Protein AF-A0A167BDL5-F1 (afdb_monomer_lite)

Sequence (87 aa):
MTILFFLALFTAKFLVIDSKEMLKEDKFNFDIEIINSAMKVYFKENGKNVDAIEELVPKYLSAIPNCPYEGVYMLKERNGELIVVCE

Foldseek 3Di:
DVVVVVVVVVVVVVVVVVVLVVVLVVVQVVLQVLLVQLQVVVCVVPVDGDPWSCVSPPPSPVDRDDRSPNFGWIWDDDPNDTGIDGD

Secondary structure (DSSP, 8-state):
--HHHHHHHHHHHHHHHHHHHHHHHHHHHHHHHHHHHHHHHHHHHHSS--SSGGGGTTTT-SSPPPPTTSS-EEEEEETTEEEEEE-

pLDDT: mean 86.28, std 13.44, range [54.62, 97.19]

Radius of gyration: 19.15 Å; chains: 1; bounding box: 50×16×53 Å

Organism: NCBI:txid1365250

Structure (mmCIF, N/CA/C/O backbone):
data_AF-A0A167BDL5-F1
#
_entry.id   AF-A0A167BDL5-F1
#
loop_
_atom_site.group_PDB
_atom_site.id
_atom_site.type_symbol
_atom_site.label_atom_id
_atom_site.label_alt_id
_atom_site.label_comp_id
_atom_site.label_asym_id
_atom_site.label_entity_id
_atom_site.label_seq_id
_atom_site.pdbx_PDB_ins_code
_atom_site.Cartn_x
_atom_site.Cartn_y
_atom_site.Cartn_z
_atom_site.occupancy
_atom_site.B_iso_or_equiv
_atom_site.auth_seq_id
_atom_site.auth_comp_id
_atom_site.auth_asym_id
_atom_site.auth_atom_id
_atom_site.pdbx_PDB_model_num
ATOM 1 N N . MET A 1 1 ? 36.804 0.716 -37.926 1.00 54.62 1 MET A N 1
ATOM 2 C CA . MET A 1 1 ? 35.537 1.476 -37.801 1.00 54.62 1 MET A CA 1
ATOM 3 C C . MET A 1 1 ? 34.469 0.669 -37.046 1.00 54.62 1 MET A C 1
ATOM 5 O O . MET A 1 1 ? 33.309 0.673 -37.421 1.00 54.62 1 MET A O 1
ATOM 9 N N . THR A 1 2 ? 34.852 -0.046 -35.984 1.00 57.09 2 THR A N 1
ATOM 10 C CA . THR A 1 2 ? 33.983 -0.991 -35.246 1.00 57.09 2 THR A CA 1
ATOM 11 C C . THR A 1 2 ? 33.780 -0.589 -33.781 1.00 57.09 2 THR A C 1
ATOM 13 O O . THR A 1 2 ? 32.773 -0.946 -33.181 1.00 57.09 2 THR A O 1
ATOM 16 N N . ILE A 1 3 ? 34.685 0.223 -33.224 1.00 59.38 3 ILE A N 1
ATOM 17 C CA . ILE A 1 3 ? 34.660 0.656 -31.815 1.00 59.38 3 ILE A CA 1
ATOM 18 C C . ILE A 1 3 ? 33.527 1.666 -31.547 1.00 59.38 3 ILE A C 1
ATOM 20 O O . ILE A 1 3 ? 32.858 1.585 -30.522 1.00 59.38 3 ILE A O 1
ATOM 24 N N . LEU A 1 4 ? 33.236 2.565 -32.497 1.00 59.00 4 LEU A N 1
ATOM 25 C CA . LEU A 1 4 ? 32.158 3.561 -32.367 1.00 59.00 4 LEU A CA 1
ATOM 26 C C . LEU A 1 4 ? 30.749 2.942 -32.345 1.00 59.00 4 LEU A C 1
ATOM 28 O O . LEU A 1 4 ? 29.863 3.471 -31.680 1.00 59.00 4 LEU A O 1
ATOM 32 N N . PHE A 1 5 ? 30.540 1.811 -33.026 1.00 59.69 5 PHE A N 1
ATOM 33 C CA . PHE A 1 5 ? 29.224 1.164 -33.095 1.00 59.69 5 PHE A CA 1
ATOM 34 C C . PHE A 1 5 ? 28.876 0.418 -31.796 1.00 59.69 5 PHE A C 1
ATOM 36 O O . PHE A 1 5 ? 27.734 0.447 -31.343 1.00 59.69 5 PHE A O 1
ATOM 43 N N . PHE A 1 6 ? 29.874 -0.191 -31.144 1.00 59.56 6 PHE A N 1
ATOM 44 C CA . PHE A 1 6 ? 29.695 -0.839 -29.840 1.00 59.56 6 PHE A CA 1
ATOM 45 C C . PHE A 1 6 ? 29.414 0.163 -28.714 1.00 59.56 6 PHE A C 1
ATOM 47 O O . PHE A 1 6 ? 28.595 -0.122 -27.842 1.00 59.56 6 PHE A O 1
ATOM 54 N N . LEU A 1 7 ? 30.037 1.347 -28.753 1.00 60.19 7 LEU A N 1
ATOM 55 C CA . LEU A 1 7 ? 29.822 2.380 -27.738 1.00 60.19 7 LEU A CA 1
ATOM 56 C C . LEU A 1 7 ? 28.378 2.916 -27.763 1.00 60.19 7 LEU A C 1
ATOM 58 O O . LEU A 1 7 ? 27.759 3.058 -26.713 1.00 60.19 7 LEU A O 1
ATOM 62 N N . ALA A 1 8 ? 27.816 3.137 -28.958 1.00 62.16 8 ALA A N 1
ATOM 63 C CA . ALA A 1 8 ? 26.441 3.616 -29.124 1.00 62.16 8 ALA A CA 1
ATOM 64 C C . ALA A 1 8 ? 25.381 2.598 -28.657 1.00 62.16 8 ALA A C 1
ATOM 66 O O . ALA A 1 8 ? 24.345 2.973 -28.112 1.00 62.16 8 ALA A O 1
ATOM 67 N N . LEU A 1 9 ? 25.640 1.298 -28.833 1.00 61.47 9 LEU A N 1
ATOM 68 C CA . LEU A 1 9 ? 24.751 0.237 -28.348 1.00 61.47 9 LEU A CA 1
ATOM 69 C C . LEU A 1 9 ? 24.753 0.125 -26.817 1.00 61.47 9 LEU A C 1
ATOM 71 O O . LEU A 1 9 ? 23.716 -0.180 -26.227 1.00 61.47 9 LEU A O 1
ATOM 75 N N . PHE A 1 10 ? 25.895 0.369 -26.172 1.00 59.19 10 PHE A N 1
ATOM 76 C CA . PHE A 1 10 ? 25.999 0.343 -24.713 1.00 59.19 10 PHE A CA 1
ATOM 77 C C . PHE A 1 10 ? 25.284 1.530 -24.061 1.00 59.19 10 PHE A C 1
ATOM 79 O O . PHE A 1 10 ? 24.529 1.331 -23.112 1.00 59.19 10 PHE A O 1
ATOM 86 N N . THR A 1 11 ? 25.453 2.744 -24.593 1.00 61.91 11 THR A N 1
ATOM 87 C CA . THR A 1 11 ? 24.801 3.943 -24.040 1.00 61.91 11 THR A CA 1
ATOM 88 C C . THR A 1 11 ? 23.284 3.912 -24.216 1.00 61.91 11 THR A C 1
ATOM 90 O O . THR A 1 11 ? 22.557 4.235 -23.281 1.00 61.91 11 THR A O 1
ATOM 93 N N . ALA A 1 12 ? 22.785 3.453 -25.369 1.00 62.44 12 ALA A N 1
ATOM 94 C CA . ALA A 1 12 ? 21.348 3.319 -25.606 1.00 62.44 12 ALA A CA 1
ATOM 95 C C . ALA A 1 12 ? 20.693 2.286 -24.673 1.00 62.44 12 ALA A C 1
ATOM 97 O O . ALA A 1 12 ? 19.611 2.532 -24.146 1.00 62.44 12 ALA A O 1
ATOM 98 N N . LYS A 1 13 ? 21.349 1.143 -24.428 1.00 59.19 13 LYS A N 1
ATOM 99 C CA . LYS A 1 13 ? 20.845 0.147 -23.470 1.00 59.19 13 LYS A CA 1
ATOM 100 C C . LYS A 1 13 ? 20.821 0.688 -22.044 1.00 59.19 13 LYS A C 1
ATOM 102 O O . LYS A 1 13 ? 19.841 0.458 -21.349 1.00 59.19 13 LYS A O 1
ATOM 107 N N . PHE A 1 14 ? 21.860 1.414 -21.636 1.00 59.22 14 PHE A N 1
ATOM 108 C CA . PHE A 1 14 ? 21.958 1.984 -20.294 1.00 59.22 14 PHE A CA 1
ATOM 109 C C . PHE A 1 14 ? 20.839 3.004 -20.022 1.00 59.22 14 PHE A C 1
ATOM 111 O O . PHE A 1 14 ? 20.091 2.849 -19.065 1.00 59.22 14 PHE A O 1
ATOM 118 N N . LEU A 1 15 ? 20.609 3.948 -20.943 1.00 61.44 15 LEU A N 1
ATOM 119 C CA . LEU A 1 15 ? 19.532 4.944 -20.819 1.00 61.44 15 LEU A CA 1
ATOM 120 C C . LEU A 1 15 ? 18.123 4.318 -20.767 1.00 61.44 15 LEU A C 1
ATOM 122 O O . LEU A 1 15 ? 17.239 4.792 -20.051 1.00 61.44 15 LEU A O 1
ATOM 126 N N . VAL A 1 16 ? 17.890 3.243 -21.527 1.00 64.12 16 VAL A N 1
ATOM 127 C CA . VAL A 1 16 ? 16.602 2.525 -21.525 1.00 64.12 16 VAL A CA 1
ATOM 128 C C . VAL A 1 16 ? 16.399 1.716 -20.239 1.00 64.12 16 VAL A C 1
ATOM 130 O O . VAL A 1 16 ? 15.260 1.529 -19.818 1.00 64.12 16 VAL A O 1
ATOM 133 N N . ILE A 1 17 ? 17.469 1.223 -19.613 1.00 67.44 17 ILE A N 1
ATOM 134 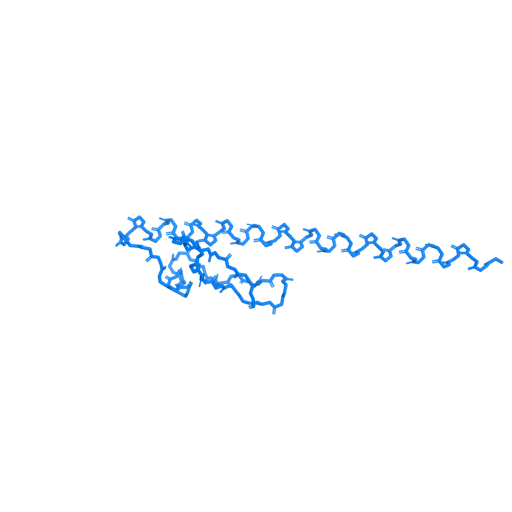C CA . ILE A 1 17 ? 17.387 0.514 -18.329 1.00 67.44 17 ILE A CA 1
ATOM 135 C C . ILE A 1 17 ? 17.083 1.507 -17.205 1.00 67.44 17 ILE A C 1
ATOM 137 O O . ILE A 1 17 ? 16.110 1.298 -16.485 1.00 67.44 17 ILE A O 1
ATOM 141 N N . ASP A 1 18 ? 17.821 2.617 -17.125 1.00 70.38 18 ASP A N 1
ATOM 142 C CA . ASP A 1 18 ? 17.618 3.633 -1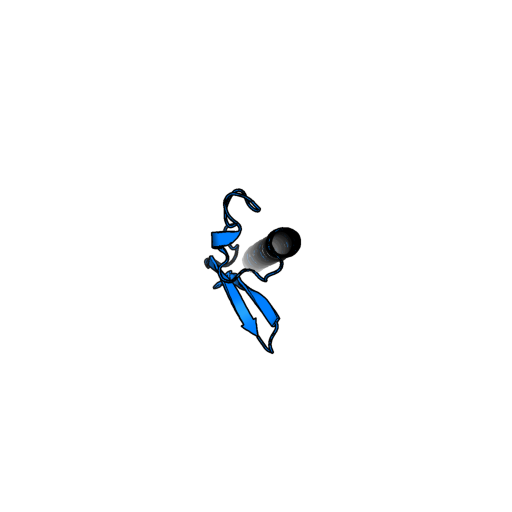6.084 1.00 70.38 18 ASP A CA 1
ATOM 143 C C . ASP A 1 18 ? 16.198 4.209 -16.124 1.00 70.38 18 ASP A C 1
ATOM 145 O O . ASP A 1 18 ? 15.515 4.271 -15.106 1.00 70.38 18 ASP A O 1
ATOM 149 N N . SER A 1 19 ? 15.695 4.547 -17.316 1.00 77.56 19 SER A N 1
ATOM 150 C CA . SER A 1 19 ? 14.322 5.054 -17.465 1.00 77.56 19 SER A CA 1
ATOM 151 C C . SER A 1 19 ? 13.250 4.034 -17.072 1.00 77.56 19 SER A C 1
ATOM 153 O O . SER A 1 19 ? 12.220 4.413 -16.520 1.00 77.56 19 SER A O 1
ATOM 155 N N . LYS A 1 20 ? 13.469 2.738 -17.321 1.00 81.75 20 LYS A N 1
ATOM 156 C CA . LYS A 1 20 ? 12.536 1.691 -16.883 1.00 81.75 20 LYS A CA 1
ATOM 157 C C . LYS A 1 20 ? 12.547 1.510 -15.372 1.00 81.75 20 LYS A C 1
ATOM 159 O O . LYS A 1 20 ? 11.476 1.339 -14.801 1.00 81.75 20 LYS A O 1
ATOM 164 N N . GLU A 1 21 ? 13.715 1.544 -14.739 1.00 87.81 21 GLU A N 1
ATOM 165 C CA . GLU A 1 21 ? 13.817 1.436 -13.281 1.00 87.81 21 GLU A CA 1
ATOM 166 C C . GLU A 1 21 ? 13.207 2.660 -12.584 1.00 87.81 21 GLU A C 1
ATOM 168 O O . GLU A 1 21 ? 12.447 2.484 -11.636 1.00 87.81 21 GLU A O 1
ATOM 173 N N . MET A 1 22 ? 13.393 3.869 -13.125 1.00 87.19 22 MET A N 1
ATOM 174 C CA . MET A 1 22 ? 12.700 5.069 -12.633 1.00 87.19 22 MET A CA 1
ATOM 175 C C . MET A 1 22 ? 11.174 4.942 -12.732 1.00 87.19 22 MET A C 1
ATOM 177 O O . MET A 1 22 ? 10.465 5.229 -11.776 1.00 87.19 22 MET A O 1
ATOM 181 N N . LEU A 1 23 ? 10.646 4.451 -13.861 1.00 90.56 23 LEU A N 1
ATOM 182 C CA . LEU A 1 23 ? 9.199 4.247 -14.017 1.00 90.56 23 LEU A CA 1
ATOM 183 C C . LEU A 1 23 ? 8.644 3.184 -13.059 1.00 90.56 23 LEU A C 1
ATOM 185 O O . LEU A 1 23 ? 7.500 3.295 -12.617 1.00 90.56 23 LEU A O 1
ATOM 189 N N . LYS A 1 24 ? 9.430 2.145 -12.751 1.00 93.00 24 LYS A N 1
ATOM 190 C CA . LYS A 1 24 ? 9.067 1.156 -11.730 1.00 93.00 24 LYS A CA 1
ATOM 191 C C . LYS A 1 24 ? 9.035 1.786 -10.341 1.00 93.00 24 LYS A C 1
ATOM 193 O O . LYS A 1 24 ? 8.090 1.526 -9.605 1.00 93.00 24 LYS A O 1
ATOM 198 N N . GLU A 1 25 ? 10.016 2.617 -10.007 1.00 93.19 25 GLU A N 1
ATOM 199 C CA . GLU A 1 25 ? 10.086 3.317 -8.723 1.00 93.19 25 GLU A CA 1
ATOM 200 C C . GLU A 1 25 ? 8.922 4.303 -8.554 1.00 93.19 25 GLU A C 1
ATOM 202 O O . GLU A 1 25 ? 8.208 4.245 -7.554 1.00 93.19 25 GLU A O 1
ATOM 207 N N . ASP A 1 26 ? 8.648 5.132 -9.565 1.00 93.81 26 ASP A N 1
ATOM 208 C CA . ASP A 1 26 ? 7.510 6.059 -9.572 1.00 93.81 26 ASP A CA 1
ATOM 209 C C . ASP A 1 26 ? 6.184 5.311 -9.399 1.00 93.81 26 ASP A C 1
ATOM 211 O O . ASP A 1 26 ? 5.335 5.697 -8.591 1.00 93.81 26 ASP A O 1
ATOM 215 N N . LYS A 1 27 ? 6.018 4.198 -10.126 1.00 94.44 27 LYS A N 1
ATOM 216 C CA . LYS A 1 27 ? 4.841 3.339 -9.990 1.00 94.44 27 LYS A CA 1
ATOM 217 C C . LYS A 1 27 ? 4.736 2.750 -8.585 1.00 94.44 27 LYS A C 1
ATOM 219 O O . LYS A 1 27 ? 3.651 2.765 -8.012 1.00 94.44 27 LYS A O 1
ATOM 224 N N . PHE A 1 28 ? 5.835 2.236 -8.038 1.00 94.88 28 PHE A N 1
ATOM 225 C CA . PHE A 1 28 ? 5.858 1.653 -6.702 1.00 94.88 28 PHE A CA 1
ATOM 226 C C . PHE A 1 28 ? 5.448 2.685 -5.650 1.00 94.88 28 PHE A C 1
ATOM 228 O O . PHE A 1 28 ? 4.563 2.408 -4.845 1.00 94.88 28 PHE A O 1
ATOM 235 N N . ASN A 1 29 ? 6.024 3.886 -5.699 1.00 94.62 29 ASN A N 1
ATOM 236 C CA . ASN A 1 29 ? 5.700 4.971 -4.777 1.00 94.62 29 ASN A CA 1
ATOM 237 C C . ASN A 1 29 ? 4.221 5.369 -4.869 1.00 94.62 29 ASN A C 1
ATOM 239 O O . ASN A 1 29 ? 3.546 5.484 -3.845 1.00 94.62 29 ASN A O 1
ATOM 243 N N . PHE A 1 30 ? 3.692 5.497 -6.087 1.00 95.50 30 PHE A N 1
ATOM 244 C CA . PHE A 1 30 ? 2.281 5.802 -6.313 1.00 95.50 30 PHE A CA 1
ATOM 245 C C . PHE A 1 30 ? 1.341 4.713 -5.770 1.00 95.50 30 PHE A C 1
ATOM 247 O O . PHE A 1 30 ? 0.355 5.015 -5.094 1.00 95.50 30 PHE A O 1
ATOM 254 N N . ASP A 1 31 ? 1.658 3.440 -6.014 1.00 96.19 31 ASP A N 1
ATOM 255 C CA . ASP A 1 31 ? 0.875 2.309 -5.511 1.00 96.19 31 ASP A CA 1
ATOM 256 C C . ASP A 1 31 ? 0.875 2.286 -3.963 1.00 96.19 31 ASP A C 1
ATOM 258 O O . ASP A 1 31 ? -0.176 2.097 -3.344 1.00 96.19 31 ASP A O 1
ATOM 262 N N . ILE A 1 32 ? 2.019 2.562 -3.321 1.00 95.38 32 ILE A N 1
ATOM 263 C CA . ILE A 1 32 ? 2.145 2.665 -1.855 1.00 95.38 32 ILE A CA 1
ATOM 264 C C . ILE A 1 32 ? 1.287 3.810 -1.297 1.00 95.38 32 ILE A C 1
ATOM 266 O O . ILE A 1 32 ? 0.600 3.634 -0.288 1.00 95.38 32 ILE A O 1
ATOM 270 N N . GLU A 1 33 ? 1.284 4.981 -1.938 1.00 95.62 33 GLU A N 1
ATOM 271 C CA . GLU A 1 33 ? 0.444 6.114 -1.528 1.00 95.62 33 GLU A CA 1
ATOM 272 C C . GLU A 1 33 ? -1.052 5.790 -1.599 1.00 95.62 33 GLU A C 1
ATOM 274 O O . GLU A 1 33 ? -1.812 6.144 -0.686 1.00 95.62 33 GLU A O 1
ATOM 279 N N . ILE A 1 34 ? -1.475 5.083 -2.650 1.00 96.25 34 ILE A N 1
ATOM 280 C CA . ILE A 1 34 ? -2.856 4.625 -2.820 1.00 96.25 34 ILE A CA 1
ATOM 281 C C . ILE A 1 34 ? -3.239 3.646 -1.709 1.00 96.25 34 ILE A C 1
ATOM 283 O O . ILE A 1 34 ? -4.268 3.841 -1.053 1.00 96.25 34 ILE A O 1
ATOM 287 N N . ILE A 1 35 ? -2.411 2.627 -1.458 1.00 96.31 35 ILE A N 1
ATOM 288 C CA . ILE A 1 35 ? -2.678 1.619 -0.422 1.00 96.31 35 ILE A CA 1
ATOM 289 C C . ILE A 1 35 ? -2.746 2.286 0.957 1.00 96.31 35 ILE A C 1
ATOM 291 O O . ILE A 1 35 ? -3.713 2.091 1.693 1.00 96.31 35 ILE A O 1
ATOM 295 N N . ASN A 1 36 ? -1.788 3.156 1.285 1.00 95.06 36 ASN A N 1
ATOM 296 C CA . ASN A 1 36 ? -1.778 3.890 2.552 1.00 95.06 36 ASN A CA 1
ATOM 297 C C . ASN A 1 36 ? -3.009 4.791 2.715 1.00 95.06 36 ASN A C 1
ATOM 299 O O . ASN A 1 36 ? -3.550 4.929 3.815 1.00 95.06 36 ASN A O 1
ATOM 303 N N . SER A 1 37 ? -3.471 5.415 1.633 1.00 95.88 37 SER A N 1
ATOM 304 C CA . SER A 1 37 ? -4.696 6.218 1.651 1.00 95.88 37 SER A CA 1
ATOM 305 C C . SER A 1 37 ? -5.926 5.354 1.922 1.00 95.88 37 SER A C 1
ATOM 307 O O . SER A 1 37 ? -6.741 5.71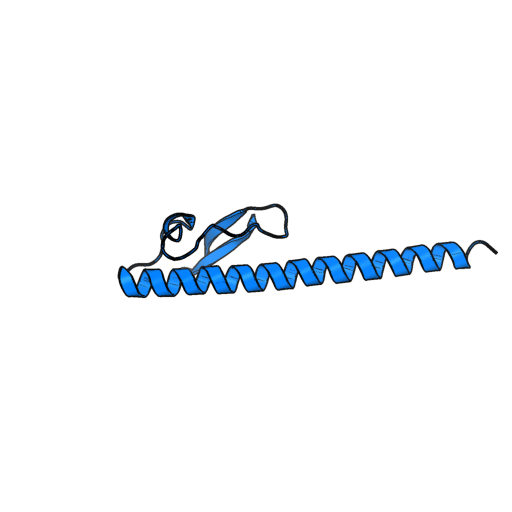4 2.771 1.00 95.88 37 SER A O 1
ATOM 309 N N . ALA A 1 38 ? -6.026 4.185 1.288 1.00 96.81 38 ALA A N 1
ATOM 310 C CA . ALA A 1 38 ? -7.092 3.223 1.550 1.00 96.81 38 ALA A CA 1
ATOM 311 C C . ALA A 1 38 ? -7.076 2.721 3.006 1.00 96.81 38 ALA A C 1
ATOM 313 O O . ALA A 1 38 ? -8.122 2.703 3.653 1.00 96.81 38 ALA A O 1
ATOM 314 N N . MET A 1 39 ? -5.899 2.425 3.567 1.00 95.81 39 MET A N 1
ATOM 315 C CA . MET A 1 39 ? -5.743 2.048 4.980 1.00 95.81 39 MET A CA 1
ATOM 316 C C . MET A 1 39 ? -6.211 3.151 5.937 1.00 95.81 39 MET A C 1
ATOM 318 O O . MET A 1 39 ? -6.890 2.869 6.923 1.00 95.81 39 MET A O 1
ATOM 322 N N . LYS A 1 40 ? -5.907 4.422 5.643 1.00 95.44 40 LYS A N 1
ATOM 323 C CA . LYS A 1 40 ? -6.386 5.561 6.449 1.00 95.44 40 LYS A CA 1
ATOM 324 C C . LYS A 1 40 ? -7.910 5.667 6.436 1.00 95.44 40 LYS A C 1
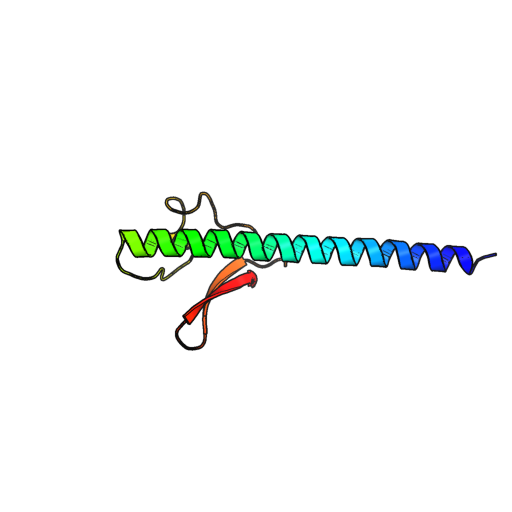ATOM 326 O O . LYS A 1 40 ? -8.513 5.937 7.475 1.00 95.44 40 LYS A O 1
ATOM 331 N N . VAL A 1 41 ? -8.537 5.459 5.276 1.00 97.19 41 VAL A N 1
ATOM 332 C CA . VAL A 1 41 ? -10.004 5.455 5.162 1.00 97.19 41 VAL A CA 1
ATOM 333 C C . VAL A 1 41 ? -10.595 4.267 5.924 1.00 97.19 41 VAL A C 1
ATOM 335 O O . VAL A 1 41 ? -11.527 4.462 6.702 1.00 97.19 41 VAL A O 1
ATOM 338 N N . TYR A 1 42 ? -10.011 3.073 5.788 1.00 96.69 42 TYR A N 1
ATOM 339 C CA . TYR A 1 42 ? -10.407 1.892 6.557 1.00 96.69 42 TYR A CA 1
ATOM 340 C C . TYR A 1 42 ? -10.352 2.159 8.066 1.00 96.69 42 TYR A C 1
ATOM 342 O O . TYR A 1 42 ? -11.335 1.913 8.766 1.00 96.69 42 TYR A O 1
ATOM 350 N N . PHE A 1 43 ? -9.245 2.712 8.572 1.00 95.88 43 PHE A N 1
ATOM 351 C CA . PHE A 1 43 ? -9.089 3.024 9.994 1.00 95.88 43 PHE A CA 1
ATOM 352 C C . PHE A 1 43 ? -10.153 4.011 10.474 1.00 95.88 43 PHE A C 1
ATOM 354 O O . PHE A 1 43 ? -10.752 3.827 11.531 1.00 95.88 43 PHE A O 1
ATOM 361 N N . LYS A 1 44 ? -10.432 5.044 9.674 1.00 96.62 44 LYS A N 1
ATOM 362 C CA . LYS A 1 44 ? -11.441 6.054 10.003 1.00 96.62 44 LYS A CA 1
ATOM 363 C C . LYS A 1 44 ? -12.851 5.467 10.116 1.00 96.62 44 LYS A C 1
ATOM 365 O O . LYS A 1 44 ? -13.634 5.954 10.926 1.00 96.62 44 LYS A O 1
ATOM 370 N N . GLU A 1 45 ? -13.182 4.458 9.315 1.00 96.94 45 GLU A N 1
ATOM 371 C CA . GLU A 1 45 ? -14.507 3.827 9.334 1.00 96.94 45 GLU A CA 1
ATOM 372 C C . GLU A 1 45 ? -14.643 2.716 10.379 1.00 96.94 45 GLU A C 1
ATOM 374 O O . GLU A 1 45 ? -15.715 2.564 10.961 1.00 96.94 45 GLU A O 1
ATOM 379 N N . ASN A 1 46 ? -13.579 1.946 10.621 1.00 96.38 46 ASN A N 1
ATOM 380 C CA . ASN A 1 46 ? -13.636 0.735 11.448 1.00 96.38 46 ASN A CA 1
ATOM 381 C C . ASN A 1 46 ? -13.003 0.912 12.838 1.00 96.38 46 ASN A C 1
ATOM 383 O O . ASN A 1 46 ? -13.182 0.063 13.706 1.00 96.38 46 ASN A O 1
ATOM 387 N N . GLY A 1 47 ? -12.248 1.992 13.064 1.00 94.75 47 GLY A N 1
ATOM 388 C CA . GLY A 1 47 ? -11.564 2.273 14.331 1.00 94.75 47 GLY A CA 1
ATOM 389 C C . GLY A 1 47 ? -10.389 1.340 14.648 1.00 94.75 47 GLY A C 1
ATOM 390 O O . GLY A 1 47 ? -9.875 1.375 15.765 1.00 94.75 47 GLY A O 1
ATOM 391 N N . LYS A 1 48 ? -9.965 0.505 13.693 1.00 93.25 48 LYS A N 1
ATOM 392 C CA . LYS A 1 48 ? -8.826 -0.412 13.818 1.00 93.25 48 LYS A CA 1
ATOM 393 C C . LYS A 1 48 ? -7.965 -0.397 12.557 1.00 93.25 48 LYS A C 1
ATOM 395 O O . LYS A 1 48 ? -8.434 -0.004 11.488 1.00 93.25 48 LYS A O 1
ATOM 400 N N . ASN A 1 49 ? -6.706 -0.806 12.696 1.00 92.31 49 ASN A N 1
ATOM 401 C CA . ASN A 1 49 ? -5.813 -0.988 11.554 1.00 92.31 49 ASN A CA 1
ATOM 402 C C . ASN A 1 49 ? -6.273 -2.168 10.689 1.00 92.31 49 ASN A C 1
ATOM 404 O O . ASN A 1 49 ? -7.050 -3.014 11.130 1.00 92.31 49 ASN A O 1
ATOM 408 N N . VAL A 1 50 ? -5.799 -2.177 9.448 1.00 93.81 50 VAL A N 1
ATOM 409 C CA . VAL A 1 50 ? -5.995 -3.283 8.511 1.00 93.81 50 VAL A CA 1
ATOM 410 C C . VAL A 1 50 ? -5.095 -4.443 8.929 1.00 93.81 50 VAL A C 1
ATOM 412 O O . VAL A 1 50 ? -3.904 -4.216 9.146 1.00 93.81 50 VAL A O 1
ATOM 415 N N . ASP A 1 51 ? -5.642 -5.657 9.019 1.00 91.56 51 ASP A N 1
ATOM 416 C CA . ASP A 1 51 ? -4.872 -6.852 9.382 1.00 91.56 51 ASP A CA 1
ATOM 417 C C . ASP A 1 51 ? -4.281 -7.521 8.121 1.00 91.56 51 ASP A C 1
ATOM 419 O O . ASP A 1 51 ? -3.147 -8.001 8.141 1.00 91.56 51 ASP A O 1
ATOM 423 N N . ALA A 1 52 ? -5.016 -7.492 7.001 1.00 92.19 52 ALA A N 1
ATOM 424 C CA . ALA A 1 52 ? -4.581 -8.015 5.703 1.00 92.19 52 ALA A CA 1
ATOM 425 C C . ALA A 1 52 ? -4.942 -7.079 4.532 1.00 92.19 52 ALA A C 1
ATOM 427 O O . ALA A 1 52 ? -5.998 -6.445 4.529 1.00 92.19 52 ALA A O 1
ATOM 428 N N . ILE A 1 53 ? -4.083 -6.995 3.507 1.00 93.56 53 ILE A N 1
ATOM 429 C CA . ILE A 1 53 ? -4.264 -6.056 2.381 1.00 93.56 53 ILE A CA 1
ATOM 430 C C . ILE A 1 53 ? -5.564 -6.316 1.604 1.00 93.56 53 ILE A C 1
ATOM 432 O O . ILE A 1 53 ? -6.170 -5.392 1.062 1.00 93.56 53 ILE A O 1
ATOM 436 N N . GLU A 1 54 ? -6.030 -7.562 1.600 1.00 94.94 54 GLU A N 1
ATOM 437 C CA . GLU A 1 54 ? -7.256 -8.010 0.949 1.00 94.94 54 GLU A CA 1
ATOM 438 C C . GLU A 1 54 ? -8.506 -7.348 1.538 1.00 94.94 54 GLU A C 1
ATOM 440 O O . GLU A 1 54 ? -9.487 -7.172 0.821 1.00 94.94 54 GLU A O 1
ATOM 445 N N . GLU A 1 55 ? -8.475 -6.908 2.801 1.00 95.69 55 GLU A N 1
ATOM 446 C CA . GLU A 1 55 ? -9.597 -6.198 3.432 1.00 95.69 55 GLU A CA 1
ATOM 447 C C . GLU A 1 55 ? -9.859 -4.818 2.814 1.00 95.69 55 GLU A C 1
ATOM 449 O O . GLU A 1 55 ? -10.940 -4.244 2.980 1.00 95.69 55 GLU A O 1
ATOM 454 N N . LEU A 1 56 ? -8.880 -4.267 2.091 1.00 95.56 56 LEU A N 1
ATOM 455 C CA . LEU A 1 56 ? -9.047 -3.010 1.372 1.00 95.56 56 LEU A CA 1
ATOM 456 C C . LEU A 1 56 ? -9.926 -3.178 0.127 1.00 95.56 56 LEU A C 1
ATOM 458 O O . LEU A 1 56 ? -10.528 -2.208 -0.333 1.00 95.56 56 LEU A O 1
ATOM 462 N N . VAL A 1 57 ? -10.043 -4.390 -0.414 1.00 94.94 57 VAL A N 1
ATOM 463 C CA . VAL A 1 57 ? -10.808 -4.681 -1.631 1.00 94.94 57 VAL A CA 1
ATOM 464 C C . VAL A 1 57 ? -12.160 -5.314 -1.272 1.00 94.94 57 VAL A C 1
ATOM 466 O O . VAL A 1 57 ? -12.246 -6.119 -0.351 1.00 94.94 57 VAL A O 1
ATOM 469 N N . PRO A 1 58 ? -13.253 -4.994 -1.991 1.00 95.50 58 PRO A N 1
ATOM 470 C CA . PRO A 1 58 ? -13.352 -4.017 -3.079 1.00 95.50 58 PRO A CA 1
ATOM 471 C C . PRO A 1 58 ? -13.726 -2.603 -2.605 1.00 95.50 58 PRO A C 1
ATOM 473 O O . PRO A 1 58 ? -13.929 -1.708 -3.422 1.00 95.50 58 PRO A O 1
ATOM 476 N N . LYS A 1 59 ? -13.921 -2.406 -1.295 1.00 96.31 59 LYS A N 1
ATOM 477 C CA . LYS A 1 59 ? -14.577 -1.202 -0.768 1.00 96.31 59 LYS A CA 1
ATOM 478 C C . LYS A 1 59 ? -13.680 0.039 -0.803 1.00 96.31 59 LYS A C 1
ATOM 480 O O . LYS A 1 59 ? -14.169 1.123 -1.107 1.00 96.31 59 LYS A O 1
ATOM 485 N N . TYR A 1 60 ? -12.401 -0.112 -0.471 1.00 95.56 60 TYR A N 1
ATOM 486 C CA . TYR A 1 60 ? -11.432 0.986 -0.361 1.00 95.56 60 TYR A CA 1
ATOM 487 C C . TYR A 1 60 ? -10.466 1.034 -1.554 1.00 95.56 60 TYR A C 1
ATOM 489 O O . TYR A 1 60 ? -9.943 2.097 -1.880 1.00 95.56 60 TYR A O 1
ATOM 497 N N . LEU A 1 61 ? -10.272 -0.102 -2.228 1.00 94.94 61 LEU A N 1
ATOM 498 C CA . LEU A 1 61 ? -9.536 -0.269 -3.479 1.00 94.94 61 LEU A CA 1
ATOM 499 C C . LEU A 1 61 ? -10.354 -1.136 -4.436 1.00 94.94 61 LEU A C 1
ATOM 501 O O . LEU A 1 61 ? -10.941 -2.129 -4.019 1.00 94.94 61 LEU A O 1
ATOM 505 N N . SER A 1 62 ? -10.350 -0.808 -5.729 1.00 94.12 62 SER A N 1
ATOM 506 C CA . SER A 1 62 ? -11.015 -1.634 -6.748 1.00 94.12 62 SER A CA 1
ATOM 507 C C . SER A 1 62 ? -10.343 -3.001 -6.914 1.00 94.12 62 SER A C 1
ATOM 509 O O . SER A 1 62 ? -11.022 -4.010 -7.088 1.00 94.12 62 SER A O 1
ATOM 511 N N . ALA A 1 63 ? -9.014 -3.025 -6.846 1.00 95.06 63 ALA A N 1
ATOM 512 C CA . ALA A 1 63 ? -8.169 -4.208 -6.833 1.00 95.06 63 ALA A CA 1
ATOM 513 C C . ALA A 1 63 ? -6.835 -3.866 -6.154 1.00 95.06 63 ALA A C 1
ATOM 515 O O . ALA A 1 63 ? -6.453 -2.694 -6.088 1.00 95.06 63 ALA A O 1
ATOM 516 N N . ILE A 1 64 ? -6.113 -4.885 -5.687 1.00 94.25 64 ILE A N 1
ATOM 517 C CA . ILE A 1 64 ? -4.726 -4.714 -5.241 1.00 94.25 64 ILE A CA 1
ATOM 518 C C . ILE A 1 64 ? -3.879 -4.412 -6.492 1.00 94.25 64 ILE A C 1
ATOM 520 O O . ILE A 1 64 ? -3.989 -5.148 -7.478 1.00 94.25 64 ILE A O 1
ATOM 524 N N . PRO A 1 65 ? -3.075 -3.332 -6.509 1.00 94.12 65 P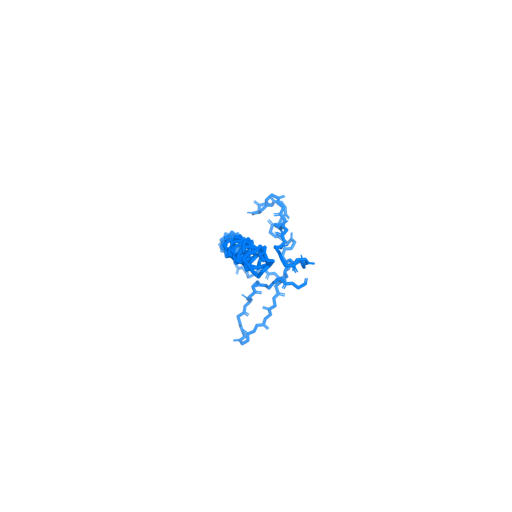RO A N 1
ATOM 525 C CA . PRO A 1 65 ? -2.235 -3.012 -7.658 1.00 94.12 65 PRO A CA 1
ATOM 526 C C . PRO A 1 65 ? -1.169 -4.090 -7.892 1.00 94.12 65 PRO A C 1
ATOM 528 O O . PRO A 1 65 ? -0.737 -4.778 -6.973 1.00 94.12 65 PRO A O 1
ATOM 531 N N . ASN A 1 66 ? -0.715 -4.222 -9.138 1.00 93.62 66 ASN A N 1
ATOM 532 C CA . ASN A 1 66 ? 0.394 -5.116 -9.470 1.00 93.62 66 ASN A CA 1
ATOM 533 C C . ASN A 1 66 ? 1.722 -4.436 -9.156 1.00 93.62 66 ASN A C 1
ATOM 535 O O . ASN A 1 66 ? 1.984 -3.345 -9.676 1.00 93.62 66 ASN A O 1
ATOM 539 N N . CYS A 1 67 ? 2.571 -5.104 -8.379 1.00 93.69 67 CYS A N 1
ATOM 540 C CA . CYS A 1 67 ? 3.880 -4.565 -8.069 1.00 93.69 67 CYS A CA 1
ATOM 541 C C . CYS A 1 67 ? 4.794 -4.531 -9.311 1.00 93.69 67 CYS A C 1
ATOM 543 O O . CYS A 1 67 ? 4.870 -5.511 -10.058 1.00 93.69 67 CYS A O 1
ATOM 545 N N . PRO A 1 68 ? 5.547 -3.437 -9.523 1.00 92.69 68 PRO A N 1
ATOM 546 C CA . PRO A 1 68 ? 6.477 -3.306 -10.647 1.00 92.69 68 PRO A CA 1
ATOM 547 C C . PRO A 1 68 ? 7.740 -4.191 -10.573 1.00 92.69 68 PRO A C 1
ATOM 549 O O . PRO A 1 68 ? 8.478 -4.259 -11.559 1.00 92.69 68 PRO A O 1
ATOM 552 N N . TYR A 1 69 ? 7.992 -4.865 -9.445 1.00 90.44 69 TYR A N 1
ATOM 553 C CA . TYR A 1 69 ? 9.183 -5.692 -9.186 1.00 90.44 69 TYR A CA 1
ATOM 554 C C . TYR A 1 69 ? 8.898 -7.206 -9.150 1.00 90.44 69 TYR A C 1
ATOM 556 O O . TYR A 1 69 ? 9.627 -7.949 -8.507 1.00 90.44 69 TYR A O 1
ATOM 564 N N . GLU A 1 70 ? 7.853 -7.663 -9.847 1.00 84.00 70 GLU A N 1
ATOM 565 C CA . GLU A 1 70 ? 7.481 -9.090 -9.985 1.00 84.00 70 GLU A CA 1
ATOM 566 C C . GLU A 1 70 ? 6.980 -9.784 -8.698 1.00 84.00 70 GLU A C 1
ATOM 568 O O . GLU A 1 70 ? 6.826 -11.003 -8.683 1.00 84.00 70 GLU A O 1
ATOM 573 N N . GLY A 1 71 ? 6.651 -9.011 -7.657 1.00 89.62 71 GLY A N 1
ATOM 574 C CA . GLY A 1 71 ? 6.049 -9.495 -6.409 1.00 89.62 71 GLY A CA 1
ATOM 575 C C . GLY A 1 71 ? 4.564 -9.148 -6.242 1.00 89.62 71 GLY A C 1
ATOM 576 O O . GLY A 1 71 ? 3.896 -8.647 -7.153 1.00 89.62 71 GLY A O 1
ATOM 577 N N . VAL A 1 72 ? 4.052 -9.372 -5.036 1.00 92.62 72 VAL A N 1
ATOM 578 C CA . VAL A 1 72 ? 2.718 -8.970 -4.577 1.00 92.62 72 VAL A CA 1
ATOM 579 C C . VAL A 1 72 ? 2.827 -8.000 -3.404 1.00 92.62 72 VAL A C 1
ATOM 581 O O . VAL A 1 72 ? 3.762 -8.058 -2.606 1.00 92.62 72 VAL A O 1
ATOM 584 N N . TYR A 1 73 ? 1.867 -7.081 -3.292 1.00 94.81 73 TYR A N 1
ATOM 585 C CA . TYR A 1 73 ? 1.822 -6.187 -2.140 1.00 94.81 73 TYR A CA 1
ATOM 586 C C . TYR A 1 73 ? 1.320 -6.920 -0.898 1.00 94.81 73 TYR A C 1
ATOM 588 O O . TYR A 1 73 ? 0.306 -7.611 -0.946 1.00 94.81 73 TYR A O 1
ATOM 596 N N . MET A 1 74 ? 2.016 -6.731 0.219 1.00 93.44 74 MET A N 1
ATOM 597 C CA . MET A 1 74 ? 1.715 -7.347 1.509 1.00 93.44 74 MET A CA 1
ATOM 598 C C . MET A 1 74 ? 1.893 -6.341 2.643 1.00 93.44 74 MET A C 1
ATOM 600 O O . MET A 1 74 ? 2.681 -5.400 2.534 1.00 93.44 74 MET A O 1
ATOM 604 N N . LEU A 1 75 ? 1.212 -6.577 3.764 1.00 93.44 75 LEU A N 1
ATOM 605 C CA . LEU A 1 75 ? 1.438 -5.837 5.003 1.00 93.44 75 LEU A CA 1
ATOM 606 C C . LEU A 1 75 ? 2.449 -6.594 5.866 1.00 93.44 75 LEU A C 1
ATOM 6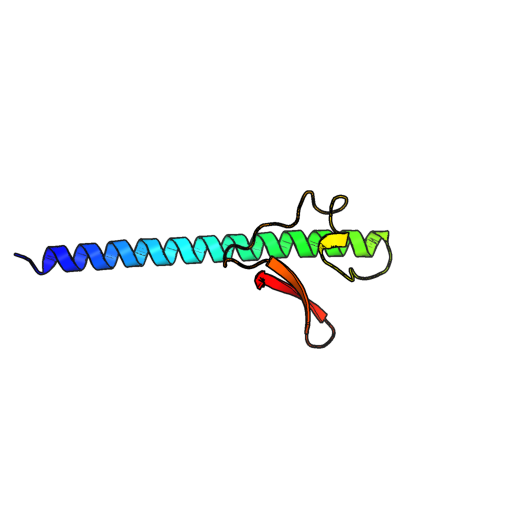08 O O . LEU A 1 75 ? 2.321 -7.801 6.076 1.00 93.44 75 LEU A O 1
ATOM 612 N N . LYS A 1 76 ? 3.461 -5.889 6.367 1.00 92.12 76 LYS A N 1
ATOM 613 C CA . LYS A 1 76 ? 4.417 -6.416 7.345 1.00 92.12 76 LYS A CA 1
ATOM 614 C C . LYS A 1 76 ? 4.540 -5.459 8.510 1.00 92.12 76 LYS A C 1
ATOM 616 O O . LYS A 1 76 ? 4.533 -4.250 8.323 1.00 92.12 76 LYS A O 1
ATOM 621 N N . GLU A 1 77 ? 4.716 -5.994 9.706 1.00 90.50 77 GLU A N 1
ATOM 622 C CA . GLU A 1 77 ? 5.057 -5.178 10.864 1.00 90.50 77 GLU A CA 1
ATOM 623 C C . GLU A 1 77 ? 6.578 -5.000 10.937 1.00 90.50 77 GLU A C 1
ATOM 625 O O . GLU A 1 77 ? 7.339 -5.971 10.939 1.00 90.50 77 GLU A O 1
ATOM 630 N N . ARG A 1 78 ? 7.041 -3.750 10.990 1.00 90.06 78 ARG A N 1
ATOM 631 C CA . ARG A 1 78 ? 8.444 -3.404 11.225 1.00 90.06 78 ARG A CA 1
ATOM 632 C C . ARG A 1 78 ? 8.492 -2.335 12.311 1.00 90.06 78 ARG A C 1
ATOM 634 O O . ARG A 1 78 ? 7.966 -1.247 12.131 1.00 90.06 78 ARG A O 1
ATOM 641 N N . ASN A 1 79 ? 9.150 -2.638 13.430 1.00 89.50 79 ASN A N 1
ATOM 642 C CA . ASN A 1 79 ? 9.287 -1.729 14.579 1.00 89.50 79 ASN A CA 1
ATOM 643 C C . ASN A 1 79 ? 7.948 -1.237 15.171 1.00 89.50 79 ASN A C 1
ATOM 645 O O . ASN A 1 79 ? 7.876 -0.114 15.662 1.00 89.50 79 ASN A O 1
ATOM 649 N N . GLY A 1 80 ? 6.895 -2.061 15.136 1.00 84.12 80 GLY A N 1
ATOM 650 C CA . GLY A 1 80 ? 5.565 -1.681 15.630 1.00 84.12 80 GLY A CA 1
ATOM 651 C C . GLY A 1 80 ? 4.728 -0.863 14.641 1.00 84.12 80 GLY A C 1
ATOM 652 O O . GLY A 1 80 ? 3.614 -0.463 14.972 1.00 84.12 80 GLY A O 1
ATOM 653 N N . GLU A 1 81 ? 5.238 -0.618 13.432 1.00 84.94 81 GLU A N 1
ATOM 654 C CA . GLU A 1 81 ? 4.505 0.040 12.354 1.00 84.94 81 GLU A CA 1
ATOM 655 C C . GLU A 1 81 ? 4.165 -0.963 11.254 1.00 84.94 81 GLU A C 1
ATOM 657 O O . GLU A 1 81 ? 5.001 -1.769 10.835 1.00 84.94 81 GLU A O 1
ATOM 662 N N . LEU A 1 82 ? 2.925 -0.901 10.773 1.00 87.94 82 LEU A N 1
ATOM 663 C CA . LEU A 1 82 ? 2.493 -1.680 9.624 1.00 87.94 82 LEU A CA 1
ATOM 664 C C . LEU A 1 82 ? 2.987 -0.988 8.349 1.00 87.94 82 LEU A C 1
ATOM 666 O O . LEU A 1 82 ? 2.593 0.140 8.055 1.00 87.94 82 LEU A O 1
ATOM 670 N N . ILE A 1 83 ? 3.850 -1.663 7.599 1.00 90.31 83 ILE A N 1
ATOM 671 C CA . ILE A 1 83 ? 4.406 -1.185 6.337 1.00 90.31 83 ILE A CA 1
ATOM 672 C C . ILE A 1 83 ? 3.881 -2.017 5.173 1.00 90.31 83 ILE A C 1
ATOM 674 O O . ILE A 1 83 ? 3.662 -3.224 5.293 1.00 90.31 83 ILE A O 1
ATOM 678 N N . VAL A 1 84 ? 3.716 -1.365 4.027 1.00 92.62 84 VAL A N 1
ATOM 679 C CA . VAL A 1 84 ? 3.395 -2.031 2.767 1.00 92.62 84 VAL A CA 1
ATOM 680 C C . VAL A 1 84 ? 4.708 -2.404 2.080 1.00 92.62 84 VAL A C 1
ATOM 682 O O . VAL A 1 84 ? 5.568 -1.549 1.871 1.00 92.62 84 VAL A O 1
ATOM 685 N N . VAL A 1 85 ? 4.872 -3.678 1.738 1.00 92.56 85 VAL A N 1
ATOM 686 C CA . VAL A 1 85 ? 6.035 -4.195 1.004 1.00 92.56 85 VAL A CA 1
ATOM 687 C C . VAL A 1 85 ? 5.583 -4.856 -0.288 1.00 92.56 85 VAL A C 1
ATOM 689 O O . VAL A 1 85 ? 4.443 -5.302 -0.379 1.00 92.56 85 VAL A O 1
ATOM 692 N N . CYS A 1 86 ? 6.475 -4.924 -1.272 1.00 92.25 86 CYS A N 1
ATOM 693 C CA . CYS A 1 86 ? 6.298 -5.764 -2.448 1.00 92.25 86 CYS A CA 1
ATOM 694 C C . CYS A 1 86 ? 7.342 -6.878 -2.429 1.00 92.25 86 CYS A C 1
ATOM 696 O O . CYS A 1 86 ? 8.537 -6.573 -2.430 1.00 92.25 86 CYS A O 1
ATOM 698 N N . GLU A 1 87 ? 6.883 -8.130 -2.415 1.00 87.38 87 GLU A N 1
ATOM 699 C CA . GLU A 1 87 ? 7.720 -9.338 -2.408 1.00 87.38 87 GLU A CA 1
ATOM 700 C C . GLU A 1 87 ? 7.099 -10.482 -3.209 1.00 87.38 87 GLU A C 1
ATOM 702 O O . GLU A 1 87 ? 5.853 -10.534 -3.306 1.00 87.38 87 GLU A O 1
#